Protein AF-A0A9E2AIC5-F1 (afdb_monomer_lite)

Structure (mmCIF, N/CA/C/O backbone):
data_AF-A0A9E2AIC5-F1
#
_entry.id   AF-A0A9E2AIC5-F1
#
loop_
_atom_site.group_PDB
_atom_site.id
_atom_site.type_symbol
_atom_site.label_atom_id
_atom_site.label_alt_id
_atom_site.label_comp_id
_atom_site.label_asym_id
_atom_site.label_entity_id
_atom_site.label_seq_id
_atom_site.pdbx_PDB_ins_code
_atom_site.Cartn_x
_atom_site.Cartn_y
_atom_site.Cartn_z
_atom_site.occupancy
_atom_site.B_iso_or_equiv
_atom_site.auth_seq_id
_atom_site.auth_comp_id
_atom_site.auth_asym_id
_atom_site.auth_atom_id
_atom_site.pdbx_PDB_model_num
ATOM 1 N N . MET A 1 1 ? 43.007 -15.238 -78.605 1.00 48.91 1 MET A N 1
ATOM 2 C CA . MET A 1 1 ? 43.343 -15.720 -77.247 1.00 48.91 1 MET A CA 1
ATOM 3 C C . MET A 1 1 ? 43.404 -14.503 -76.330 1.00 48.91 1 MET A C 1
ATOM 5 O O . MET A 1 1 ? 43.897 -13.4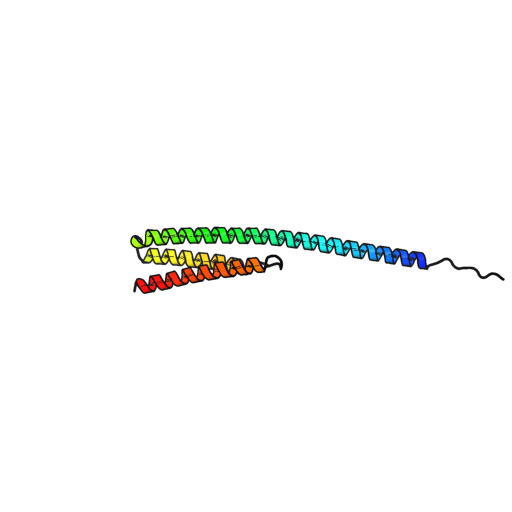82 -76.792 1.00 48.91 1 MET A O 1
ATOM 9 N N . SER A 1 2 ? 42.888 -14.639 -75.100 1.00 47.78 2 SER A N 1
ATOM 10 C CA . SER A 1 2 ? 42.902 -13.674 -73.974 1.00 47.78 2 SER A CA 1
ATOM 11 C C . SER A 1 2 ? 41.662 -12.774 -73.810 1.00 47.78 2 SER A C 1
ATOM 13 O O . SER A 1 2 ? 41.523 -11.742 -74.457 1.00 47.78 2 SER A O 1
ATOM 15 N N . PHE A 1 3 ? 40.778 -13.173 -72.885 1.00 55.47 3 PHE A N 1
ATOM 16 C CA . PHE A 1 3 ? 39.681 -12.363 -72.337 1.00 55.47 3 PHE A CA 1
ATOM 17 C C . PHE A 1 3 ? 40.195 -11.470 -71.188 1.00 55.47 3 PHE A C 1
ATOM 19 O O . PHE A 1 3 ? 40.940 -11.970 -70.341 1.00 55.47 3 PHE A O 1
ATOM 26 N N . PRO A 1 4 ? 39.788 -10.190 -71.089 1.00 60.28 4 PRO A N 1
ATOM 27 C CA . PRO A 1 4 ? 40.140 -9.346 -69.952 1.00 60.28 4 PRO A CA 1
ATOM 28 C C . PRO A 1 4 ? 39.225 -9.631 -68.749 1.00 60.28 4 PRO A C 1
ATOM 30 O O . PRO A 1 4 ? 38.001 -9.524 -68.830 1.00 60.28 4 PRO A O 1
ATOM 33 N N . LEU A 1 5 ? 39.827 -9.983 -67.611 1.00 59.47 5 LEU A N 1
ATOM 34 C CA . LEU A 1 5 ? 39.144 -10.155 -66.325 1.00 59.47 5 LEU A CA 1
ATOM 35 C C . LEU A 1 5 ? 38.764 -8.781 -65.744 1.00 59.47 5 LEU A C 1
ATOM 37 O O . LEU A 1 5 ? 39.632 -7.981 -65.397 1.00 59.47 5 LEU A O 1
ATOM 41 N N . ALA A 1 6 ? 37.465 -8.506 -65.610 1.00 59.38 6 ALA A N 1
ATOM 42 C CA . ALA A 1 6 ? 36.961 -7.317 -64.920 1.00 59.38 6 ALA A CA 1
ATOM 43 C C . ALA A 1 6 ? 37.223 -7.400 -63.396 1.00 59.38 6 ALA A C 1
ATOM 45 O O . ALA A 1 6 ? 37.026 -8.462 -62.797 1.00 59.38 6 ALA A O 1
ATOM 46 N N . PRO A 1 7 ? 37.620 -6.303 -62.719 1.00 54.38 7 PRO A N 1
ATOM 47 C CA . PRO A 1 7 ? 37.927 -6.348 -61.296 1.00 54.38 7 PRO A CA 1
ATOM 48 C C . PRO A 1 7 ? 36.659 -6.436 -60.429 1.00 54.38 7 PRO A C 1
ATOM 50 O O . PRO A 1 7 ? 35.698 -5.678 -60.562 1.00 54.38 7 PRO A O 1
ATOM 53 N N . SER A 1 8 ? 36.708 -7.383 -59.493 1.00 57.56 8 SER A N 1
ATOM 54 C CA . SER A 1 8 ? 35.711 -7.757 -58.480 1.00 57.56 8 SER A CA 1
ATOM 55 C C . SER A 1 8 ? 34.964 -6.600 -57.774 1.00 57.56 8 SER A C 1
ATOM 57 O O . SER A 1 8 ? 35.419 -6.022 -56.785 1.00 57.56 8 SER A O 1
ATOM 59 N N . ARG A 1 9 ? 33.721 -6.329 -58.200 1.00 54.06 9 ARG A N 1
ATOM 60 C CA . ARG A 1 9 ? 32.761 -5.454 -57.485 1.00 54.06 9 ARG A CA 1
ATOM 61 C C . ARG A 1 9 ? 32.214 -6.066 -56.180 1.00 54.06 9 ARG A C 1
ATOM 63 O O . ARG A 1 9 ? 31.677 -5.346 -55.339 1.00 54.06 9 ARG A O 1
ATOM 70 N N . GLU A 1 10 ? 32.391 -7.368 -55.956 1.00 56.16 10 GLU A N 1
ATOM 71 C CA . GLU A 1 10 ? 31.852 -8.084 -54.788 1.00 56.16 10 GLU A CA 1
ATOM 72 C C . GLU A 1 10 ? 32.520 -7.732 -53.452 1.00 56.16 10 GLU A C 1
ATOM 74 O O . GLU A 1 10 ? 31.849 -7.716 -52.416 1.00 56.16 10 GLU A O 1
ATOM 79 N N . ARG A 1 11 ? 33.815 -7.383 -53.442 1.00 56.31 11 ARG A N 1
ATOM 80 C CA . ARG A 1 11 ? 34.541 -7.092 -52.188 1.00 56.31 11 ARG A CA 1
ATOM 81 C C . ARG A 1 11 ? 34.001 -5.859 -51.455 1.00 56.31 11 ARG A C 1
ATOM 83 O O . ARG A 1 11 ? 33.921 -5.869 -50.227 1.00 56.31 11 ARG A O 1
ATOM 90 N N . ARG A 1 12 ? 33.576 -4.815 -52.182 1.00 58.56 12 ARG A N 1
ATOM 91 C CA . ARG A 1 12 ? 32.972 -3.605 -51.583 1.00 58.56 12 ARG A CA 1
ATOM 92 C C . ARG A 1 12 ? 31.587 -3.879 -50.996 1.00 58.56 12 ARG A C 1
ATOM 94 O O . ARG A 1 12 ? 31.258 -3.328 -49.948 1.00 58.56 12 ARG A O 1
ATOM 101 N N . ARG A 1 13 ? 30.797 -4.747 -51.637 1.00 60.22 13 ARG A N 1
ATOM 102 C CA . ARG A 1 13 ? 29.455 -5.118 -51.165 1.00 60.22 13 ARG A CA 1
ATOM 103 C C . ARG A 1 13 ? 29.533 -5.968 -49.897 1.00 60.22 13 ARG A C 1
ATOM 105 O O . ARG A 1 13 ? 28.843 -5.661 -48.933 1.00 60.22 13 ARG A O 1
ATOM 112 N N . ARG A 1 14 ? 30.453 -6.942 -49.850 1.00 61.47 14 ARG A N 1
ATOM 113 C CA . ARG A 1 14 ? 30.710 -7.749 -48.644 1.00 61.47 14 ARG A CA 1
ATOM 114 C C . ARG A 1 14 ? 31.171 -6.884 -47.468 1.00 61.47 14 ARG A C 1
ATOM 116 O O . ARG A 1 14 ? 30.617 -7.016 -46.386 1.00 61.47 14 ARG A O 1
ATOM 123 N N . ARG A 1 15 ? 32.099 -5.939 -47.680 1.00 65.31 15 ARG A N 1
ATOM 124 C CA . ARG A 1 15 ? 32.527 -4.997 -46.623 1.00 65.31 15 ARG A CA 1
ATOM 125 C C . ARG A 1 15 ? 31.378 -4.143 -46.078 1.00 65.31 15 ARG A C 1
ATOM 127 O O . ARG A 1 15 ? 31.296 -3.963 -44.872 1.00 65.31 15 ARG A O 1
ATOM 134 N N . ARG A 1 16 ? 30.475 -3.651 -46.934 1.00 69.62 16 ARG A N 1
ATOM 135 C CA . ARG A 1 16 ? 29.291 -2.892 -46.488 1.00 69.62 16 ARG A CA 1
ATOM 136 C C . ARG A 1 16 ? 28.320 -3.741 -45.669 1.00 69.62 16 ARG A C 1
ATOM 138 O O . ARG A 1 16 ? 27.816 -3.255 -44.666 1.00 69.62 16 ARG A O 1
ATOM 145 N N . ILE A 1 17 ? 28.097 -4.994 -46.064 1.00 71.44 17 ILE A N 1
ATOM 146 C CA . ILE A 1 17 ? 27.233 -5.921 -45.317 1.00 71.44 17 ILE A CA 1
ATOM 147 C C . ILE A 1 17 ? 27.816 -6.192 -43.925 1.00 71.44 17 ILE A C 1
ATOM 149 O O . ILE A 1 17 ? 27.093 -6.092 -42.942 1.00 71.44 17 ILE A O 1
ATOM 153 N N . TRP A 1 18 ? 29.125 -6.442 -43.821 1.00 61.50 18 TRP A N 1
ATOM 154 C CA . TRP A 1 18 ? 29.788 -6.640 -42.527 1.00 61.50 18 TRP A CA 1
ATOM 155 C C . TRP A 1 18 ? 29.735 -5.403 -41.623 1.00 61.50 18 TRP A C 1
ATOM 157 O O . TRP A 1 18 ? 29.533 -5.541 -40.421 1.00 61.50 18 TRP A O 1
ATOM 167 N N . LEU A 1 19 ? 29.859 -4.199 -42.189 1.00 74.69 19 LEU A N 1
ATOM 168 C CA . LEU A 1 19 ? 29.725 -2.952 -41.427 1.00 74.69 19 LEU A CA 1
ATOM 169 C C . LEU A 1 19 ? 28.299 -2.744 -40.898 1.00 74.69 19 LEU A C 1
ATOM 171 O O . LEU A 1 19 ? 28.134 -2.362 -39.745 1.00 74.69 19 LEU A O 1
ATOM 175 N N . LEU A 1 20 ? 27.277 -3.026 -41.712 1.00 73.00 20 LEU A N 1
ATOM 176 C CA . LEU A 1 20 ? 25.876 -2.939 -41.284 1.00 73.00 20 LEU A CA 1
ATOM 177 C C . LEU A 1 20 ? 25.540 -3.984 -40.216 1.00 73.00 20 LEU A C 1
ATOM 179 O O . LEU A 1 20 ? 24.844 -3.669 -39.256 1.00 73.00 20 LEU A O 1
ATOM 183 N N . LEU A 1 21 ? 26.073 -5.200 -40.356 1.00 70.06 21 LEU A N 1
ATOM 184 C CA . LEU A 1 21 ? 25.914 -6.256 -39.361 1.00 70.06 21 LEU A CA 1
ATOM 185 C C . LEU A 1 21 ? 26.543 -5.844 -38.022 1.00 70.06 21 LEU A C 1
ATOM 187 O O . LEU A 1 21 ? 25.899 -5.943 -36.983 1.00 70.06 21 LEU A O 1
ATOM 191 N N . GLY A 1 22 ? 27.773 -5.320 -38.053 1.00 70.88 22 GLY A N 1
ATOM 192 C CA . GLY A 1 22 ? 28.448 -4.808 -36.860 1.00 70.88 22 GLY A CA 1
ATOM 193 C C . GLY A 1 22 ? 27.676 -3.667 -36.195 1.00 70.88 22 GLY A C 1
ATOM 194 O O . GLY A 1 22 ? 27.499 -3.676 -34.981 1.00 70.88 22 GLY A O 1
ATOM 195 N N . LEU A 1 23 ? 27.149 -2.726 -36.984 1.00 73.75 23 LEU A N 1
ATOM 196 C CA . LEU A 1 23 ? 26.325 -1.630 -36.471 1.00 73.75 23 LEU A CA 1
ATOM 197 C C . LEU A 1 23 ? 25.044 -2.139 -35.792 1.00 73.75 23 LEU A C 1
ATOM 199 O O . LEU A 1 23 ? 24.718 -1.684 -34.700 1.00 73.75 23 LEU A O 1
ATOM 203 N N . ALA A 1 24 ? 24.341 -3.099 -36.400 1.00 72.00 24 ALA A N 1
ATOM 204 C CA . ALA A 1 24 ? 23.124 -3.674 -35.829 1.00 72.00 24 ALA A CA 1
ATOM 205 C C . ALA A 1 24 ? 23.389 -4.373 -34.485 1.00 72.00 24 ALA A C 1
ATOM 207 O O . ALA A 1 24 ? 22.617 -4.206 -33.542 1.00 72.00 24 ALA A O 1
ATOM 208 N N . VAL A 1 25 ? 24.510 -5.094 -34.373 1.00 77.25 25 VAL A N 1
ATOM 209 C CA . VAL A 1 25 ? 24.933 -5.723 -33.112 1.00 77.25 25 VAL A CA 1
ATOM 210 C C . VAL A 1 25 ? 25.206 -4.666 -32.042 1.00 77.25 25 VAL A C 1
ATOM 212 O O . VAL A 1 25 ? 24.702 -4.789 -30.930 1.00 77.25 25 VAL A O 1
ATOM 215 N N . VAL A 1 26 ? 25.943 -3.601 -32.372 1.00 74.44 26 VAL A N 1
ATOM 216 C CA . VAL A 1 26 ? 26.234 -2.513 -31.422 1.00 74.44 26 VAL A CA 1
ATOM 217 C C . VAL A 1 26 ? 24.948 -1.840 -30.939 1.00 74.44 26 VAL A C 1
ATOM 219 O O . VAL A 1 26 ? 24.783 -1.645 -29.738 1.00 74.44 26 VAL A O 1
ATOM 222 N N . VAL A 1 27 ? 24.011 -1.536 -31.841 1.00 74.56 27 VAL A N 1
ATOM 223 C CA . VAL A 1 27 ? 22.714 -0.944 -31.472 1.00 74.56 27 VAL A CA 1
ATOM 224 C C . VAL A 1 27 ? 21.920 -1.878 -30.556 1.00 74.56 27 VAL A C 1
ATOM 226 O O . VAL A 1 27 ? 21.371 -1.414 -29.560 1.00 74.56 27 VAL A O 1
ATOM 229 N N . GLY A 1 28 ? 21.902 -3.184 -30.835 1.00 65.31 28 GLY A N 1
ATOM 230 C CA . GLY A 1 28 ? 21.240 -4.173 -29.980 1.00 65.31 28 GLY A CA 1
ATOM 231 C C . GLY A 1 28 ? 21.839 -4.242 -28.573 1.00 65.31 28 GLY A C 1
ATOM 232 O O . GLY A 1 28 ? 21.097 -4.240 -27.594 1.00 65.31 28 GLY A O 1
ATOM 233 N N . VAL A 1 29 ? 23.171 -4.229 -28.459 1.00 65.69 29 VAL A N 1
ATOM 234 C CA . VAL A 1 29 ? 23.870 -4.220 -27.162 1.00 65.69 29 VAL A CA 1
ATOM 235 C C . VAL A 1 29 ? 23.585 -2.933 -26.388 1.00 65.69 29 VAL A C 1
ATOM 237 O O . VAL A 1 29 ? 23.308 -2.995 -25.194 1.00 65.69 29 VAL A O 1
ATOM 240 N N . VAL A 1 30 ? 23.603 -1.772 -27.051 1.00 65.44 30 VAL A N 1
ATOM 241 C CA . VAL A 1 30 ? 23.288 -0.485 -26.411 1.00 65.44 30 VAL A CA 1
ATOM 242 C C . VAL A 1 30 ? 21.833 -0.448 -25.949 1.00 65.44 30 VAL A C 1
ATOM 244 O O . VAL A 1 30 ? 21.574 -0.063 -24.813 1.00 65.44 30 VAL A O 1
ATOM 247 N N . ALA A 1 31 ? 20.886 -0.891 -26.779 1.00 66.62 31 ALA A N 1
ATOM 248 C CA . ALA A 1 31 ? 19.477 -0.964 -26.403 1.00 66.62 31 ALA A CA 1
ATOM 249 C C . ALA A 1 31 ? 19.253 -1.903 -25.207 1.00 66.62 31 ALA A C 1
ATOM 251 O O . ALA A 1 31 ? 18.527 -1.552 -24.280 1.00 66.62 31 ALA A O 1
ATOM 252 N N . LEU A 1 32 ? 19.923 -3.061 -25.188 1.00 62.56 32 LEU A N 1
ATOM 253 C CA . LEU A 1 32 ? 19.862 -4.005 -24.074 1.00 62.56 32 LEU A CA 1
ATOM 254 C C . LEU A 1 32 ? 20.483 -3.424 -22.795 1.00 62.56 32 LEU A C 1
ATOM 256 O O . LEU A 1 32 ? 19.900 -3.559 -21.726 1.00 62.56 32 LEU A O 1
ATOM 260 N N . ALA A 1 33 ? 21.622 -2.737 -22.896 1.00 60.09 33 ALA A N 1
ATOM 261 C CA . ALA A 1 33 ? 22.282 -2.099 -21.757 1.00 60.09 33 ALA A CA 1
ATOM 262 C C . ALA A 1 33 ? 21.455 -0.941 -21.179 1.00 60.09 33 ALA A C 1
ATOM 264 O O . ALA A 1 33 ? 21.362 -0.800 -19.961 1.00 60.09 33 ALA A O 1
ATOM 265 N N . VAL A 1 34 ? 20.831 -0.129 -22.040 1.00 66.00 34 VAL A N 1
ATOM 266 C CA . VAL A 1 34 ? 19.901 0.929 -21.617 1.00 66.00 34 VAL A CA 1
ATOM 267 C C . VAL A 1 34 ? 18.695 0.308 -20.926 1.00 66.00 34 VAL A C 1
ATOM 269 O O . VAL A 1 34 ? 18.378 0.716 -19.815 1.00 66.00 34 VAL A O 1
ATOM 272 N N . ARG A 1 35 ? 18.081 -0.719 -21.525 1.00 68.06 35 ARG A N 1
ATOM 273 C CA . ARG A 1 35 ? 16.945 -1.430 -20.932 1.00 68.06 35 ARG A CA 1
ATOM 274 C C . ARG A 1 35 ? 17.289 -2.010 -19.562 1.00 68.06 35 ARG A C 1
ATOM 276 O O . ARG A 1 35 ? 16.556 -1.766 -18.615 1.00 68.06 35 ARG A O 1
ATOM 283 N N . PHE A 1 36 ? 18.424 -2.693 -19.442 1.00 65.88 36 PHE A N 1
ATOM 284 C CA . PHE A 1 36 ? 18.876 -3.273 -18.178 1.00 65.88 36 PHE A CA 1
ATOM 285 C C . PHE A 1 36 ? 19.125 -2.198 -17.109 1.00 65.88 36 PHE A C 1
ATOM 287 O O . PHE A 1 36 ? 18.753 -2.359 -15.946 1.00 65.88 36 PHE A O 1
ATOM 294 N N . ARG A 1 37 ? 19.715 -1.060 -17.501 1.00 66.38 37 ARG A N 1
ATOM 295 C CA . ARG A 1 37 ? 19.954 0.074 -16.598 1.00 66.38 37 ARG A CA 1
ATOM 296 C C . ARG A 1 37 ? 18.651 0.729 -16.136 1.00 66.38 37 ARG A C 1
ATOM 29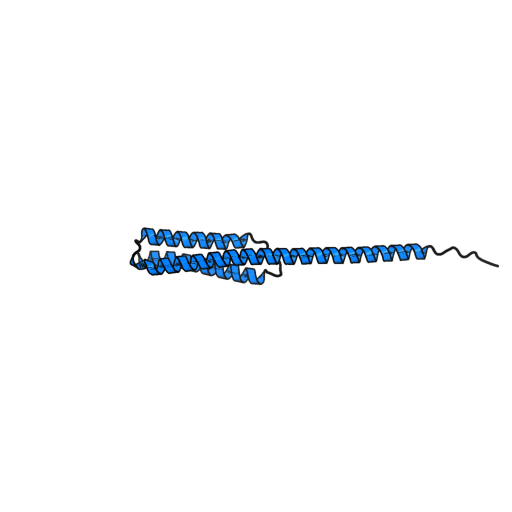8 O O . ARG A 1 37 ? 18.569 1.124 -14.976 1.00 66.38 37 ARG A O 1
ATOM 305 N N . THR A 1 38 ? 17.663 0.840 -17.021 1.00 71.75 38 THR A N 1
ATOM 306 C CA . THR A 1 38 ? 16.326 1.348 -16.691 1.00 71.75 38 THR A CA 1
ATOM 307 C C . THR A 1 38 ? 15.589 0.378 -15.769 1.00 71.75 38 THR A C 1
ATOM 309 O O . THR A 1 38 ? 15.192 0.790 -14.690 1.00 71.75 38 THR A O 1
ATOM 312 N N . GLU A 1 39 ? 15.538 -0.919 -16.094 1.00 69.38 39 GLU A N 1
ATOM 313 C CA . GLU A 1 39 ? 14.907 -1.948 -15.246 1.00 69.38 39 GLU A CA 1
ATOM 314 C C . GLU A 1 39 ? 15.518 -1.983 -13.832 1.00 69.38 39 GLU A C 1
ATOM 316 O O . GLU A 1 39 ? 14.796 -2.081 -12.839 1.00 69.38 39 GLU A O 1
ATOM 321 N N . THR A 1 40 ? 16.842 -1.822 -13.715 1.00 75.00 40 THR A N 1
ATOM 322 C CA . THR A 1 40 ? 17.525 -1.742 -12.410 1.00 75.00 40 THR A CA 1
ATOM 323 C C . THR A 1 40 ? 17.133 -0.483 -11.632 1.00 75.00 40 THR A C 1
ATOM 325 O O . THR A 1 40 ? 16.909 -0.542 -10.424 1.00 75.00 40 THR A O 1
ATOM 328 N N . ARG A 1 41 ? 17.046 0.668 -12.311 1.00 78.00 41 ARG A N 1
ATOM 329 C CA . ARG A 1 41 ? 16.656 1.941 -11.691 1.00 78.00 41 ARG A CA 1
ATOM 330 C C . ARG A 1 41 ? 15.203 1.911 -11.222 1.00 78.00 41 ARG A C 1
ATOM 332 O O . ARG A 1 41 ? 14.933 2.345 -10.106 1.00 78.00 41 ARG A O 1
ATOM 339 N N . ASP A 1 42 ? 14.307 1.382 -12.044 1.00 78.44 42 ASP A N 1
ATOM 340 C CA . ASP A 1 42 ? 12.882 1.281 -11.733 1.00 78.44 42 ASP A CA 1
ATOM 341 C C . ASP A 1 42 ? 12.656 0.313 -10.566 1.00 78.44 42 ASP A C 1
ATOM 343 O O . ASP A 1 42 ? 11.909 0.620 -9.644 1.00 78.44 42 ASP A O 1
ATOM 347 N N . THR A 1 43 ? 13.393 -0.804 -10.535 1.00 80.19 43 THR A N 1
ATOM 348 C CA . THR A 1 43 ? 13.383 -1.748 -9.404 1.00 80.19 43 THR A CA 1
ATOM 349 C C . THR A 1 43 ? 13.859 -1.087 -8.108 1.00 80.19 43 THR A C 1
ATOM 351 O O . THR A 1 43 ? 13.223 -1.240 -7.070 1.00 80.19 43 THR A O 1
ATOM 354 N N . ALA A 1 44 ? 14.952 -0.318 -8.146 1.00 81.62 44 ALA A N 1
ATOM 355 C CA . ALA A 1 44 ? 15.439 0.398 -6.967 1.00 81.62 44 ALA A CA 1
ATOM 356 C C . ALA A 1 44 ? 14.441 1.464 -6.485 1.00 81.62 44 ALA A C 1
ATOM 358 O O . ALA A 1 44 ? 14.207 1.582 -5.287 1.00 81.62 44 ALA A O 1
ATOM 359 N N . SER A 1 45 ? 13.826 2.206 -7.412 1.00 83.00 45 SER A N 1
ATOM 360 C CA . SER A 1 45 ? 12.788 3.190 -7.087 1.00 83.00 45 SER A CA 1
ATOM 361 C C . SER A 1 45 ? 11.569 2.532 -6.442 1.00 83.00 45 SER A C 1
ATOM 363 O O . SER A 1 45 ? 11.063 3.040 -5.445 1.00 83.00 45 SER A O 1
ATOM 365 N N . TYR A 1 46 ? 11.135 1.389 -6.980 1.00 83.38 46 TYR A N 1
ATOM 366 C CA . TYR A 1 46 ? 10.051 0.593 -6.415 1.00 83.38 46 TYR A CA 1
ATOM 367 C C . TYR A 1 46 ? 10.368 0.142 -4.986 1.00 83.38 46 TYR A C 1
ATOM 369 O O . TYR A 1 46 ? 9.548 0.324 -4.096 1.00 83.38 46 TYR A O 1
ATOM 377 N N . LEU A 1 47 ? 11.557 -0.421 -4.744 1.00 81.12 47 LEU A N 1
ATOM 378 C CA . LEU A 1 47 ? 11.933 -0.912 -3.414 1.00 81.12 47 LEU A CA 1
ATOM 379 C C . LEU A 1 47 ? 12.009 0.209 -2.372 1.00 81.12 47 LEU A C 1
ATOM 381 O O . LEU A 1 47 ? 11.670 -0.026 -1.216 1.00 81.12 47 LEU A O 1
ATOM 385 N N . THR A 1 48 ? 12.418 1.417 -2.768 1.00 84.75 48 THR A N 1
ATOM 386 C CA . THR A 1 48 ? 12.374 2.594 -1.889 1.00 84.75 48 THR A CA 1
ATOM 387 C C . THR A 1 48 ? 10.940 2.940 -1.497 1.00 84.75 48 THR A C 1
ATOM 389 O O . THR A 1 48 ? 10.671 3.081 -0.311 1.00 84.75 48 THR A O 1
ATOM 392 N N . LEU A 1 49 ? 10.020 3.009 -2.466 1.00 82.94 49 LEU A N 1
ATOM 393 C CA . LEU A 1 49 ? 8.607 3.293 -2.198 1.00 82.94 49 LEU A CA 1
ATOM 394 C C . LEU A 1 49 ? 7.953 2.187 -1.356 1.00 82.94 49 LEU A C 1
ATOM 396 O O . LEU A 1 49 ? 7.253 2.462 -0.393 1.00 82.94 49 LEU A O 1
ATOM 400 N N . ALA A 1 50 ? 8.216 0.922 -1.687 1.00 75.12 50 ALA A N 1
ATOM 401 C CA . ALA A 1 50 ? 7.709 -0.219 -0.933 1.00 75.12 50 ALA A CA 1
ATOM 402 C C . ALA A 1 50 ? 8.200 -0.208 0.522 1.00 75.12 50 ALA A C 1
ATOM 404 O O . ALA A 1 50 ? 7.463 -0.602 1.420 1.00 75.12 50 ALA A O 1
ATOM 405 N N . LYS A 1 51 ? 9.438 0.246 0.757 1.00 75.44 51 LYS A N 1
ATOM 406 C CA . LYS A 1 51 ? 9.969 0.438 2.106 1.00 75.44 51 LYS A CA 1
ATOM 407 C C . LYS A 1 51 ? 9.262 1.579 2.837 1.00 75.44 51 LYS A C 1
ATOM 409 O O . LYS A 1 51 ? 8.934 1.395 3.997 1.00 75.44 51 LYS A O 1
ATOM 414 N N . GLU A 1 52 ? 9.051 2.713 2.179 1.00 81.00 52 GLU A N 1
ATOM 415 C CA . GLU A 1 52 ? 8.335 3.861 2.753 1.00 81.00 52 GLU A CA 1
ATOM 416 C C . GLU A 1 52 ? 6.930 3.450 3.209 1.00 81.00 52 GLU A C 1
ATOM 418 O O . GLU A 1 52 ? 6.605 3.590 4.380 1.00 81.00 52 GLU A O 1
ATOM 423 N N . ILE A 1 53 ? 6.174 2.776 2.339 1.00 75.31 53 ILE A N 1
ATOM 424 C CA . ILE A 1 53 ? 4.840 2.255 2.669 1.00 75.31 53 ILE A CA 1
ATOM 425 C C . ILE A 1 53 ? 4.900 1.250 3.827 1.00 75.31 53 ILE A C 1
ATOM 427 O O . ILE A 1 53 ? 4.059 1.283 4.715 1.00 75.31 53 ILE A O 1
ATOM 431 N N . ALA A 1 54 ? 5.892 0.356 3.849 1.00 71.94 54 ALA A N 1
ATOM 432 C CA . ALA A 1 54 ? 6.041 -0.599 4.946 1.00 71.94 54 ALA A CA 1
ATOM 433 C C . ALA A 1 54 ? 6.394 0.076 6.285 1.00 71.94 54 ALA A C 1
ATOM 435 O O . ALA A 1 54 ? 5.942 -0.388 7.332 1.00 71.94 54 ALA A O 1
ATOM 436 N N . ASP A 1 55 ? 7.196 1.143 6.262 1.00 74.50 55 ASP A N 1
ATOM 437 C CA . ASP A 1 55 ? 7.526 1.929 7.452 1.00 74.50 55 ASP A CA 1
ATOM 438 C C . ASP A 1 55 ? 6.270 2.688 7.954 1.00 74.50 55 ASP A C 1
ATOM 440 O O . ASP A 1 55 ? 6.007 2.694 9.159 1.00 74.50 55 ASP A O 1
ATOM 444 N N . ASP A 1 56 ? 5.441 3.228 7.052 1.00 76.44 56 ASP A N 1
ATOM 445 C CA . ASP A 1 56 ? 4.173 3.897 7.392 1.00 76.44 56 ASP A CA 1
ATOM 446 C C . ASP A 1 56 ? 3.127 2.918 7.968 1.00 76.44 56 ASP A C 1
ATOM 448 O O . ASP A 1 56 ? 2.465 3.212 8.966 1.00 76.44 56 ASP A O 1
ATOM 452 N N . GLU A 1 57 ? 3.011 1.713 7.399 1.00 71.00 57 GLU A N 1
ATOM 453 C CA . GLU A 1 57 ? 2.157 0.635 7.926 1.00 71.00 57 GLU A CA 1
ATOM 454 C C . GLU A 1 57 ? 2.607 0.189 9.331 1.00 71.00 57 GLU A C 1
ATOM 456 O O . GLU A 1 57 ? 1.782 -0.102 10.200 1.00 71.00 57 GLU A O 1
ATOM 461 N N . ALA A 1 58 ? 3.918 0.177 9.599 1.00 70.75 58 ALA A N 1
ATOM 462 C CA . ALA A 1 58 ? 4.440 -0.117 10.933 1.00 70.75 58 ALA A CA 1
ATOM 463 C C . ALA A 1 58 ? 4.071 0.981 11.947 1.00 70.75 58 ALA A C 1
ATOM 465 O O . ALA A 1 58 ? 3.707 0.672 13.083 1.00 70.75 58 ALA A O 1
ATOM 466 N N . GLN A 1 59 ? 4.104 2.250 11.534 1.00 72.75 59 GLN A N 1
ATOM 467 C CA . GLN A 1 59 ? 3.674 3.370 12.374 1.00 72.75 59 GLN A CA 1
ATOM 468 C C . GLN A 1 59 ? 2.161 3.338 12.654 1.00 72.75 59 GLN A C 1
ATOM 470 O O . GLN A 1 59 ? 1.717 3.667 13.760 1.00 72.75 59 GLN A O 1
ATOM 475 N N . LEU A 1 60 ? 1.358 2.906 11.678 1.00 72.38 60 LEU A N 1
ATOM 476 C CA . LEU A 1 60 ? -0.070 2.641 11.871 1.00 72.38 60 LEU A CA 1
ATOM 477 C C . LEU A 1 60 ? -0.313 1.541 12.906 1.00 72.38 60 LEU A C 1
ATOM 479 O O . LEU A 1 60 ? -1.174 1.701 13.770 1.00 72.38 60 LEU A O 1
ATOM 483 N N . ALA A 1 61 ? 0.451 0.449 12.843 1.00 69.56 61 ALA A N 1
ATOM 484 C CA . ALA A 1 61 ? 0.358 -0.633 13.816 1.00 69.56 61 ALA A CA 1
ATOM 485 C C . ALA A 1 61 ? 0.710 -0.162 15.238 1.00 69.56 61 ALA A C 1
ATOM 487 O O . ALA A 1 61 ? -0.012 -0.489 16.176 1.00 69.56 61 ALA A O 1
ATOM 488 N N . GLU A 1 62 ? 1.752 0.658 15.397 1.00 71.88 62 GLU A N 1
ATOM 489 C CA . GLU A 1 62 ? 2.105 1.271 16.687 1.00 71.88 62 GLU A CA 1
ATOM 490 C C . GLU A 1 62 ? 0.988 2.194 17.202 1.00 71.88 62 GLU A C 1
ATOM 492 O O . GLU A 1 62 ? 0.623 2.158 18.376 1.00 71.88 62 GLU A O 1
ATOM 497 N N . SER A 1 63 ? 0.377 2.980 16.313 1.00 73.88 63 SER A N 1
ATOM 498 C CA . SER A 1 63 ? -0.738 3.866 16.670 1.00 73.88 63 SER A CA 1
ATOM 499 C C . SER A 1 63 ? -1.984 3.089 17.108 1.00 73.88 63 SER A C 1
ATOM 501 O O . SER A 1 63 ? -2.703 3.530 18.009 1.00 73.88 63 SER A O 1
ATOM 503 N N . LEU A 1 64 ? -2.241 1.931 16.489 1.00 72.75 64 LEU A N 1
ATOM 504 C CA . LEU A 1 64 ? -3.302 1.022 16.912 1.00 72.75 64 LEU A CA 1
ATOM 505 C C . LEU A 1 64 ? -2.998 0.405 18.282 1.00 72.75 64 LEU A C 1
ATOM 507 O O . LEU A 1 64 ? -3.899 0.334 19.112 1.00 72.75 64 LEU A O 1
ATOM 511 N N . ASP A 1 65 ? -1.758 -0.015 18.529 1.00 69.50 65 ASP A N 1
ATOM 512 C CA . ASP A 1 65 ? -1.343 -0.593 19.813 1.00 69.50 65 ASP A CA 1
ATOM 513 C C . ASP A 1 65 ? -1.598 0.391 20.966 1.00 69.50 65 ASP A C 1
ATOM 515 O O . ASP A 1 65 ? -2.308 0.071 21.918 1.00 69.50 65 ASP A O 1
ATOM 519 N N . VAL A 1 66 ? -1.170 1.649 20.801 1.00 77.81 66 VAL A N 1
ATOM 520 C CA . VAL A 1 66 ? -1.449 2.736 21.758 1.00 77.81 66 VAL A CA 1
ATOM 521 C C . VAL A 1 66 ? -2.954 2.945 21.959 1.00 77.81 66 VAL A C 1
ATOM 523 O O . VAL A 1 66 ? -3.422 3.133 23.081 1.00 77.81 66 VAL A O 1
ATOM 526 N N . LEU A 1 67 ? -3.745 2.900 20.883 1.00 77.81 67 LEU A N 1
ATOM 527 C CA . LEU A 1 67 ? -5.200 3.041 20.971 1.00 77.81 67 LEU A CA 1
ATOM 528 C C . LEU A 1 67 ? -5.854 1.895 21.755 1.00 77.81 67 LEU A C 1
ATOM 530 O O . LEU A 1 67 ? -6.819 2.133 22.483 1.00 77.81 67 LEU A O 1
ATOM 534 N N . LEU A 1 68 ? -5.346 0.670 21.613 1.00 75.50 68 LEU A N 1
ATOM 535 C CA . LEU A 1 68 ? -5.831 -0.495 22.348 1.00 75.50 68 LEU A CA 1
ATOM 536 C C . LEU A 1 68 ? -5.424 -0.451 23.828 1.00 75.50 68 LEU A C 1
ATOM 538 O O . LEU A 1 68 ? -6.223 -0.844 24.679 1.00 75.50 68 LEU A O 1
ATOM 542 N N . GLU A 1 69 ? -4.236 0.063 24.152 1.00 78.81 69 GLU A N 1
ATOM 543 C CA . GLU A 1 69 ? -3.817 0.304 25.541 1.00 78.81 69 GLU A CA 1
ATOM 544 C C . GLU A 1 69 ? -4.711 1.345 26.236 1.00 78.81 69 GLU A C 1
ATOM 546 O O . GLU A 1 69 ? -5.142 1.145 27.376 1.00 78.81 69 GLU A O 1
ATOM 551 N N . ASP A 1 70 ? -5.062 2.420 25.526 1.00 80.69 70 ASP A N 1
ATOM 552 C CA . ASP A 1 70 ? -5.910 3.507 26.028 1.00 80.69 70 ASP A CA 1
ATOM 553 C C . ASP A 1 70 ? -7.421 3.196 25.963 1.00 80.69 70 ASP A C 1
ATOM 555 O O . ASP A 1 70 ? -8.254 4.015 26.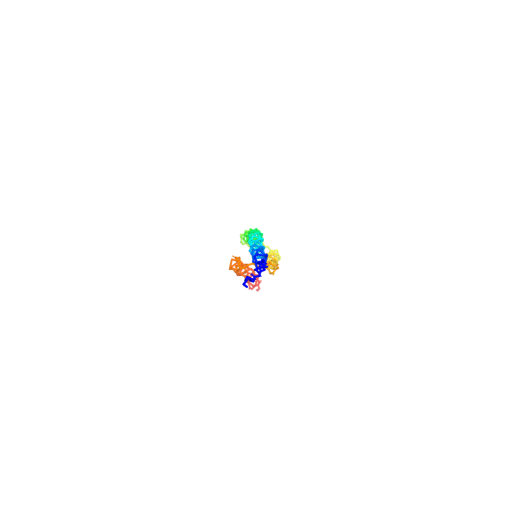361 1.00 80.69 70 ASP A O 1
ATOM 559 N N . LEU A 1 71 ? -7.820 2.014 25.483 1.00 78.19 71 LEU A N 1
ATOM 560 C CA . LEU A 1 71 ? -9.222 1.689 25.194 1.00 78.19 71 LEU A CA 1
ATOM 561 C C . LEU A 1 71 ? -10.149 1.852 26.411 1.00 78.19 71 LEU A C 1
ATOM 563 O O . LEU A 1 71 ? -11.302 2.251 26.271 1.00 78.19 71 LEU A O 1
ATOM 567 N N . ALA A 1 72 ? -9.650 1.557 27.613 1.00 75.94 72 ALA A N 1
ATOM 568 C CA . ALA A 1 72 ? -10.424 1.652 28.852 1.00 75.94 72 ALA A CA 1
ATOM 569 C C . ALA A 1 72 ? -10.597 3.093 29.371 1.00 75.94 72 ALA A C 1
ATOM 571 O O . ALA A 1 72 ? -11.421 3.325 30.256 1.00 75.94 72 ALA A O 1
ATOM 572 N N . THR A 1 73 ? -9.799 4.041 28.875 1.00 83.31 73 THR A N 1
ATOM 573 C CA . THR A 1 73 ? -9.771 5.438 29.339 1.00 83.31 73 THR A CA 1
ATOM 574 C C . THR A 1 73 ? -10.316 6.418 28.301 1.00 83.31 73 THR A C 1
ATOM 576 O O . THR A 1 73 ? -10.653 7.547 28.656 1.00 83.31 73 THR A O 1
ATOM 579 N N . LEU A 1 74 ? -10.426 5.994 27.039 1.00 83.50 74 LEU A N 1
ATOM 580 C CA . LEU A 1 74 ? -10.974 6.778 25.938 1.00 83.50 74 LEU A CA 1
ATOM 581 C C . LEU A 1 74 ? -12.505 6.844 25.972 1.00 83.50 74 LEU A C 1
ATOM 583 O O . LEU A 1 74 ? -13.203 5.832 26.036 1.00 83.50 74 LEU A O 1
ATOM 587 N N . ASP A 1 75 ? -13.034 8.056 25.813 1.00 85.50 75 ASP A N 1
ATOM 588 C CA . ASP A 1 75 ? -14.455 8.255 25.550 1.00 85.50 75 ASP A CA 1
ATOM 589 C C . ASP A 1 75 ? -14.808 7.772 24.131 1.00 85.50 75 ASP A C 1
ATOM 591 O O . ASP A 1 75 ? -14.083 8.024 23.164 1.00 85.50 75 ASP A O 1
ATOM 595 N N . ARG A 1 76 ? -15.981 7.138 23.976 1.00 81.06 76 ARG A N 1
ATOM 596 C CA . ARG A 1 76 ? -16.498 6.604 22.696 1.00 81.06 76 ARG A CA 1
ATOM 597 C C . ARG A 1 76 ? -16.284 7.513 21.469 1.00 81.06 76 ARG A C 1
ATOM 599 O O . ARG A 1 76 ? -15.803 7.006 20.459 1.00 81.06 76 ARG A O 1
ATOM 606 N N . PRO A 1 77 ? -16.655 8.810 21.476 1.00 86.81 77 PRO A N 1
ATOM 607 C CA . PRO A 1 77 ? -16.473 9.661 20.297 1.00 86.81 77 PRO A CA 1
ATOM 608 C C . PRO A 1 77 ? -15.002 9.857 19.912 1.00 86.81 77 PRO A C 1
ATOM 610 O O . PRO A 1 77 ? -14.703 9.970 18.724 1.00 86.81 77 PRO A O 1
ATOM 613 N N . ASP A 1 78 ? -14.090 9.875 20.884 1.00 88.38 78 ASP A N 1
ATOM 614 C CA . ASP A 1 78 ? -12.659 9.985 20.609 1.00 88.38 78 ASP A CA 1
ATOM 615 C C . ASP A 1 78 ? -12.077 8.659 20.116 1.00 88.38 78 ASP A C 1
ATOM 617 O O . ASP A 1 78 ? -11.264 8.673 19.192 1.00 88.38 78 ASP A O 1
ATOM 621 N N . LEU A 1 79 ? -12.542 7.525 20.650 1.00 85.31 79 LEU A N 1
ATOM 622 C CA . LEU A 1 79 ? -12.198 6.199 20.137 1.00 85.31 79 LEU A CA 1
ATOM 623 C C . LEU A 1 79 ? -12.588 6.054 18.657 1.00 85.31 79 LEU A C 1
ATOM 625 O O . LEU A 1 79 ? -11.730 5.766 17.826 1.00 85.31 79 LEU A O 1
ATOM 629 N N . MET A 1 80 ? -13.850 6.340 18.318 1.00 87.19 80 MET A N 1
ATOM 630 C CA . MET A 1 80 ? -14.347 6.266 16.936 1.00 87.19 80 MET A CA 1
ATOM 631 C C . MET A 1 80 ? -13.572 7.200 16.001 1.00 87.19 80 MET A C 1
ATOM 633 O O . MET A 1 80 ? -13.180 6.802 14.910 1.00 87.19 80 MET A O 1
ATOM 637 N N . ARG A 1 81 ? -13.286 8.439 16.434 1.00 89.94 81 ARG A N 1
ATOM 638 C CA . ARG A 1 81 ? -12.491 9.385 15.633 1.00 89.94 81 ARG A CA 1
ATOM 639 C C . ARG A 1 81 ? -11.099 8.835 15.324 1.00 89.94 81 ARG A C 1
ATOM 641 O O . ARG A 1 81 ? -10.603 9.032 14.220 1.00 89.94 81 ARG A O 1
ATOM 648 N N . ARG A 1 82 ? -10.438 8.211 16.301 1.00 87.44 82 ARG A N 1
ATOM 649 C CA . ARG A 1 82 ? -9.085 7.680 16.109 1.00 87.44 82 ARG A CA 1
ATOM 650 C C . ARG A 1 82 ? -9.080 6.428 15.231 1.00 87.44 82 ARG A C 1
ATOM 652 O O . ARG A 1 82 ? -8.198 6.318 14.390 1.00 87.44 82 ARG A O 1
ATOM 659 N N . ILE A 1 83 ? -10.063 5.537 15.373 1.00 87.19 83 ILE A N 1
ATOM 660 C CA . ILE A 1 83 ? -10.217 4.367 14.492 1.00 87.19 83 ILE A CA 1
ATOM 661 C C . ILE A 1 83 ? -10.476 4.808 13.046 1.00 87.19 83 ILE A C 1
ATOM 663 O O . ILE A 1 83 ? -9.804 4.320 12.139 1.00 87.19 83 ILE A O 1
ATOM 667 N N . GLU A 1 84 ? -11.355 5.791 12.833 1.00 89.50 84 GLU A N 1
ATOM 668 C CA . GLU A 1 84 ? -11.605 6.373 11.507 1.00 89.50 84 GLU A CA 1
ATOM 669 C C . GLU A 1 84 ? -10.316 6.932 10.885 1.00 89.50 84 GLU A C 1
ATOM 671 O O . GLU A 1 84 ? -10.023 6.660 9.726 1.00 89.50 84 GLU A O 1
ATOM 676 N N . LEU A 1 85 ? -9.500 7.654 11.665 1.00 89.75 85 LEU A N 1
ATOM 677 C CA . LEU A 1 85 ? -8.209 8.176 11.198 1.00 89.75 85 LEU A CA 1
ATOM 678 C C . LEU A 1 85 ? -7.224 7.061 10.808 1.00 89.75 85 LEU A C 1
ATOM 680 O O . LEU A 1 85 ? -6.511 7.190 9.811 1.00 89.75 85 LEU A O 1
ATOM 684 N N . LEU A 1 86 ? -7.172 5.964 11.570 1.00 81.81 86 LEU A N 1
ATOM 685 C CA . LEU A 1 86 ? -6.339 4.806 11.229 1.00 81.81 86 LEU A CA 1
ATOM 686 C C . LEU A 1 86 ? -6.831 4.143 9.934 1.00 81.81 86 LEU A C 1
ATOM 688 O O . LEU A 1 86 ? -6.031 3.859 9.043 1.00 81.81 86 LEU A O 1
ATOM 692 N N . SER A 1 87 ? -8.147 3.957 9.801 1.00 83.38 87 SER A N 1
ATOM 693 C CA . SER A 1 87 ? -8.793 3.369 8.622 1.00 83.38 87 SER A CA 1
ATOM 694 C C . SER A 1 87 ? -8.592 4.214 7.357 1.00 83.38 87 SER A C 1
ATOM 696 O O . SER A 1 87 ? -8.245 3.683 6.293 1.00 83.38 87 SER A O 1
ATOM 698 N N . SER A 1 88 ? -8.739 5.541 7.465 1.00 90.31 88 SER A N 1
ATOM 699 C CA . SER A 1 88 ? -8.518 6.462 6.349 1.00 90.31 88 SER A CA 1
ATOM 700 C C . SER A 1 88 ? -7.065 6.433 5.889 1.00 90.31 88 SER A C 1
ATOM 702 O O . SER A 1 88 ? -6.803 6.311 4.696 1.00 90.31 88 SER A O 1
ATOM 704 N N . THR A 1 89 ? -6.121 6.462 6.831 1.00 84.88 89 THR A N 1
ATOM 705 C CA . THR A 1 89 ? -4.684 6.449 6.525 1.00 84.88 89 THR A CA 1
ATOM 706 C C . THR A 1 89 ? -4.267 5.123 5.882 1.00 84.88 89 THR A C 1
ATOM 708 O O . THR A 1 89 ? -3.589 5.121 4.857 1.00 84.88 89 THR A O 1
ATOM 711 N N . ALA A 1 90 ? -4.737 3.984 6.405 1.00 74.81 90 ALA A N 1
ATOM 712 C CA . ALA A 1 90 ? -4.487 2.675 5.797 1.00 74.81 90 ALA A CA 1
ATOM 713 C C . ALA A 1 90 ? -5.077 2.569 4.377 1.00 74.81 90 ALA A C 1
ATOM 715 O O . ALA A 1 90 ? -4.475 1.977 3.477 1.00 74.81 90 ALA A O 1
ATOM 716 N N . SER A 1 91 ? -6.242 3.181 4.143 1.00 87.88 91 SER A N 1
ATOM 717 C CA . SER A 1 91 ? -6.852 3.244 2.811 1.00 87.88 91 SER A CA 1
ATOM 718 C C . SER A 1 91 ? -6.048 4.113 1.839 1.00 87.88 91 SER A C 1
ATOM 720 O O . SER A 1 91 ? -5.883 3.727 0.681 1.00 87.88 91 SER A O 1
ATOM 722 N N . GLU A 1 92 ? -5.513 5.249 2.295 1.00 89.75 92 GLU A N 1
ATOM 723 C CA . GLU A 1 92 ? -4.632 6.110 1.495 1.00 89.75 92 GLU A CA 1
ATOM 724 C C . GLU A 1 92 ? -3.331 5.391 1.112 1.00 89.75 92 GLU A C 1
ATOM 726 O O . GLU A 1 92 ? -2.966 5.374 -0.067 1.00 89.75 92 GLU A O 1
ATOM 731 N N . LEU A 1 93 ? -2.677 4.718 2.065 1.00 77.56 93 LEU A N 1
ATOM 732 C CA . LEU A 1 93 ? -1.470 3.928 1.801 1.00 77.56 93 LEU A CA 1
ATOM 733 C C . LEU A 1 93 ? -1.741 2.800 0.807 1.00 77.56 93 LEU A C 1
ATOM 735 O O . LEU A 1 93 ? -0.985 2.624 -0.152 1.00 77.56 93 LEU A O 1
ATOM 739 N N . ARG A 1 94 ? -2.858 2.079 0.959 1.00 83.38 94 ARG A N 1
ATOM 740 C CA . ARG A 1 94 ? -3.250 1.054 -0.014 1.00 83.38 94 ARG A CA 1
ATOM 741 C C . ARG A 1 94 ? -3.489 1.652 -1.399 1.00 83.38 94 ARG A C 1
ATOM 743 O O . ARG A 1 94 ? -3.078 1.032 -2.379 1.00 83.38 94 ARG A O 1
ATOM 750 N N . GLY A 1 95 ? -4.124 2.821 -1.480 1.00 85.56 95 GLY A N 1
ATOM 751 C CA . GLY A 1 95 ? -4.348 3.539 -2.734 1.00 85.56 95 GLY A CA 1
ATOM 752 C C . GLY A 1 95 ? -3.043 3.956 -3.417 1.00 85.56 95 GLY A C 1
ATOM 753 O O . GLY A 1 95 ? -2.923 3.821 -4.631 1.00 85.56 95 GLY A O 1
ATOM 754 N N . SER A 1 96 ? -2.024 4.356 -2.648 1.00 83.81 96 SER A N 1
ATOM 755 C CA . SER A 1 96 ? -0.705 4.723 -3.191 1.00 83.81 96 SER A CA 1
ATOM 756 C C . SER A 1 96 ? -0.027 3.586 -3.970 1.00 83.81 96 SER A C 1
ATOM 758 O O . SER A 1 96 ? 0.739 3.842 -4.900 1.00 83.81 96 SER A O 1
ATOM 760 N N . LEU A 1 97 ? -0.349 2.327 -3.644 1.00 80.81 97 LEU A N 1
ATOM 761 C CA . LEU A 1 97 ? 0.156 1.151 -4.354 1.00 80.81 97 LEU A CA 1
ATOM 762 C C . LEU A 1 97 ? -0.482 0.961 -5.738 1.00 80.81 97 LEU A C 1
ATOM 764 O O . LEU A 1 97 ? 0.146 0.336 -6.591 1.00 80.81 97 LEU A O 1
ATOM 768 N N . ASP A 1 98 ? -1.687 1.484 -5.984 1.00 85.62 98 ASP A N 1
ATOM 769 C CA . ASP A 1 98 ? -2.388 1.296 -7.264 1.00 85.62 98 ASP A CA 1
ATOM 770 C C . ASP A 1 98 ? -1.791 2.156 -8.395 1.00 85.62 98 ASP A C 1
ATOM 772 O O . ASP A 1 98 ? -1.871 1.782 -9.567 1.00 85.62 98 ASP A O 1
ATOM 776 N N . ASP A 1 99 ? -1.129 3.264 -8.052 1.00 81.81 99 ASP A N 1
ATOM 777 C CA . ASP A 1 99 ? -0.491 4.175 -9.012 1.00 81.81 99 ASP A CA 1
ATOM 778 C C . ASP A 1 99 ? 0.942 3.751 -9.400 1.00 81.81 99 ASP A C 1
ATOM 780 O O . ASP A 1 99 ? 1.611 4.402 -10.213 1.00 81.81 99 ASP A O 1
ATOM 784 N N . VAL A 1 100 ? 1.445 2.647 -8.839 1.00 80.75 100 VAL A N 1
ATOM 785 C CA . VAL A 1 100 ? 2.828 2.208 -9.044 1.00 80.75 100 VAL A CA 1
ATOM 786 C C . VAL A 1 100 ? 2.982 1.470 -10.372 1.00 80.75 100 VAL A C 1
ATOM 788 O O . VAL A 1 100 ? 2.361 0.441 -10.630 1.00 80.75 100 VAL A O 1
ATOM 791 N N . VAL A 1 101 ? 3.892 1.951 -11.2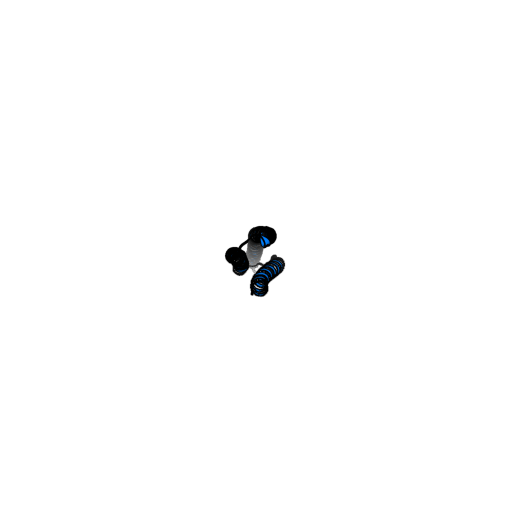24 1.00 76.69 101 VAL A N 1
ATOM 792 C CA . VAL A 1 101 ? 4.260 1.250 -12.462 1.00 76.69 101 VAL A CA 1
ATOM 793 C C . VAL A 1 101 ? 5.141 0.044 -12.132 1.00 76.69 101 VAL A C 1
ATOM 795 O O . VAL A 1 101 ? 6.300 0.183 -11.741 1.00 76.69 101 VAL A O 1
ATOM 798 N N . ILE A 1 102 ? 4.595 -1.155 -12.331 1.00 75.25 102 ILE A N 1
ATOM 799 C CA . ILE A 1 102 ? 5.258 -2.418 -11.999 1.00 75.25 102 ILE A CA 1
ATOM 800 C C . ILE A 1 102 ? 6.033 -2.975 -13.193 1.00 75.25 102 ILE A C 1
ATOM 802 O O . ILE A 1 102 ? 5.490 -3.192 -14.277 1.00 75.25 102 ILE A O 1
ATOM 806 N N . THR A 1 103 ? 7.314 -3.274 -12.971 1.00 75.50 103 THR A N 1
ATOM 807 C CA . THR A 1 103 ? 8.146 -4.032 -13.914 1.00 75.50 103 THR A CA 1
ATOM 808 C C . THR A 1 103 ? 8.180 -5.512 -13.524 1.00 75.50 103 THR A C 1
ATOM 810 O O . THR A 1 103 ? 7.974 -5.876 -12.365 1.00 75.50 103 THR A O 1
ATOM 813 N N . GLY A 1 104 ? 8.436 -6.400 -14.492 1.00 73.19 104 GLY A N 1
ATOM 814 C CA . GLY A 1 104 ? 8.311 -7.851 -14.290 1.00 73.19 104 GLY A CA 1
ATOM 815 C C . GLY A 1 104 ? 9.177 -8.430 -13.163 1.00 73.19 104 GLY A C 1
ATOM 816 O O . GLY A 1 104 ? 8.803 -9.437 -12.575 1.00 73.19 104 GLY A O 1
ATOM 817 N N . THR A 1 105 ? 10.294 -7.786 -12.820 1.00 75.38 105 THR A N 1
ATOM 818 C CA . THR A 1 105 ? 11.191 -8.203 -11.730 1.00 75.38 105 THR A CA 1
ATOM 819 C C . THR A 1 105 ? 10.631 -7.969 -10.328 1.00 75.38 105 THR A C 1
ATOM 821 O O . THR A 1 105 ? 11.052 -8.659 -9.408 1.00 75.38 105 THR A O 1
ATOM 824 N N . VAL A 1 106 ? 9.703 -7.024 -10.147 1.00 79.62 106 VAL A N 1
ATOM 825 C CA . VAL A 1 106 ? 9.132 -6.667 -8.829 1.00 79.62 106 VAL A CA 1
ATOM 826 C C . VAL A 1 106 ? 7.652 -7.019 -8.693 1.00 79.62 106 VAL A C 1
ATOM 828 O O . VAL A 1 106 ? 7.075 -6.842 -7.625 1.00 79.62 106 VAL A O 1
ATOM 831 N N . ALA A 1 107 ? 7.037 -7.550 -9.753 1.00 82.31 107 ALA A N 1
ATOM 832 C CA . ALA A 1 107 ? 5.607 -7.842 -9.797 1.00 82.31 107 ALA A CA 1
ATOM 833 C C . ALA A 1 107 ? 5.137 -8.805 -8.700 1.00 82.31 107 ALA A C 1
ATOM 835 O O . ALA A 1 107 ? 4.085 -8.592 -8.104 1.00 82.31 107 ALA A O 1
ATOM 836 N N . GLU A 1 108 ? 5.926 -9.837 -8.401 1.00 78.88 108 GLU A N 1
ATOM 837 C CA . GLU A 1 108 ? 5.594 -10.800 -7.348 1.00 78.88 108 GLU A CA 1
ATOM 838 C C . GLU A 1 108 ? 5.653 -10.156 -5.955 1.00 78.88 108 GLU A C 1
ATOM 840 O O . GLU A 1 108 ? 4.704 -10.257 -5.179 1.00 78.88 108 GLU A O 1
ATOM 845 N N . THR A 1 109 ? 6.727 -9.419 -5.657 1.00 73.94 109 THR A N 1
ATOM 846 C CA . THR A 1 109 ? 6.876 -8.689 -4.389 1.00 73.94 109 THR A CA 1
ATOM 847 C C . THR A 1 109 ? 5.780 -7.644 -4.202 1.00 73.94 109 THR A C 1
ATOM 849 O O . THR A 1 109 ? 5.252 -7.494 -3.103 1.00 73.94 109 THR A O 1
ATOM 852 N N . HIS A 1 110 ? 5.401 -6.954 -5.277 1.00 79.12 110 HIS A N 1
ATOM 853 C CA . HIS A 1 110 ? 4.276 -6.027 -5.267 1.00 79.12 110 HIS A CA 1
ATOM 854 C C . HIS A 1 110 ? 2.951 -6.712 -4.957 1.00 79.12 110 HIS A C 1
ATOM 856 O O . HIS A 1 110 ? 2.193 -6.206 -4.135 1.00 79.12 110 HIS A O 1
ATOM 862 N N . GLY A 1 111 ? 2.709 -7.895 -5.525 1.00 76.69 111 GLY A N 1
ATOM 863 C CA . GLY A 1 111 ? 1.541 -8.701 -5.184 1.00 76.69 111 GLY A CA 1
ATOM 864 C C . GLY A 1 111 ? 1.449 -9.002 -3.685 1.00 76.69 111 GLY A C 1
ATOM 865 O O . GLY A 1 111 ? 0.384 -8.829 -3.097 1.00 76.69 111 GLY A O 1
ATOM 866 N N . PHE A 1 112 ? 2.557 -9.387 -3.042 1.00 75.25 112 PHE A N 1
ATOM 867 C CA . PHE A 1 112 ? 2.567 -9.630 -1.593 1.00 75.25 112 PHE A CA 1
ATOM 868 C C . PHE A 1 112 ? 2.273 -8.371 -0.775 1.00 75.25 112 PHE A C 1
ATOM 870 O O . PHE A 1 112 ? 1.493 -8.443 0.173 1.00 75.25 112 PHE A O 1
ATOM 877 N N . LEU A 1 113 ? 2.855 -7.229 -1.149 1.00 74.06 113 LEU A N 1
ATOM 878 C CA . LEU A 1 113 ? 2.623 -5.963 -0.454 1.00 74.06 113 LEU A CA 1
ATOM 879 C C . LEU A 1 113 ? 1.165 -5.505 -0.592 1.00 74.06 113 LEU A C 1
ATOM 881 O O . LEU A 1 113 ? 0.533 -5.158 0.399 1.00 74.06 113 LEU A O 1
ATOM 885 N N . VAL A 1 114 ? 0.598 -5.601 -1.797 1.00 79.44 114 VAL A N 1
ATOM 886 C CA . VAL A 1 114 ? -0.820 -5.315 -2.055 1.00 79.44 114 VAL A CA 1
ATOM 887 C C . VAL A 1 114 ? -1.732 -6.184 -1.192 1.00 79.44 114 VAL A C 1
ATOM 889 O O . VAL A 1 114 ? -2.681 -5.673 -0.596 1.00 79.44 114 VAL A O 1
ATOM 892 N N . VAL A 1 115 ? -1.458 -7.488 -1.106 1.00 74.00 115 VAL A N 1
ATOM 893 C CA . VAL A 1 115 ? -2.245 -8.407 -0.272 1.00 74.00 115 VAL A CA 1
ATOM 894 C C . VAL A 1 115 ? -2.118 -8.047 1.208 1.00 74.00 115 VAL A C 1
ATOM 896 O O . VAL A 1 115 ? -3.135 -8.002 1.898 1.00 74.00 115 VAL A O 1
ATOM 899 N N . ALA A 1 116 ? -0.908 -7.749 1.687 1.00 69.81 116 ALA A N 1
ATOM 900 C CA . ALA A 1 116 ? -0.668 -7.364 3.076 1.00 69.81 116 ALA A CA 1
ATOM 901 C C . ALA A 1 116 ? -1.419 -6.074 3.451 1.00 69.81 116 ALA A C 1
ATOM 903 O O . ALA A 1 116 ? -2.218 -6.098 4.386 1.00 69.81 116 ALA A O 1
ATOM 904 N N . SER A 1 117 ? -1.259 -4.995 2.677 1.00 70.19 117 SER A N 1
ATOM 905 C CA . SER A 1 117 ? -1.955 -3.723 2.923 1.00 70.19 117 SER A CA 1
ATOM 906 C C . SER A 1 117 ? -3.474 -3.849 2.790 1.00 70.19 117 SER A C 1
ATOM 908 O O . SER A 1 117 ? -4.221 -3.239 3.549 1.00 70.19 117 SER A O 1
ATOM 910 N N . THR A 1 118 ? -3.968 -4.688 1.868 1.00 76.56 118 THR A N 1
ATOM 911 C CA . THR A 1 118 ? -5.415 -4.959 1.765 1.00 76.56 118 THR A CA 1
ATOM 912 C C . THR A 1 118 ? -5.925 -5.666 3.018 1.00 76.56 118 THR A C 1
ATOM 914 O O . THR A 1 118 ? -6.919 -5.237 3.596 1.00 76.56 118 THR A O 1
ATOM 917 N N . SER A 1 119 ? -5.224 -6.708 3.475 1.00 70.88 119 SER A N 1
ATOM 918 C CA . SER A 1 119 ? -5.596 -7.442 4.686 1.00 70.88 119 SER A CA 1
ATOM 919 C C . SER A 1 119 ? -5.576 -6.556 5.931 1.00 70.88 119 SER A C 1
ATOM 921 O O . SER A 1 119 ? -6.413 -6.740 6.811 1.00 70.88 119 SER A O 1
ATOM 923 N N . TRP A 1 120 ? -4.626 -5.626 6.024 1.00 75.00 120 TRP A N 1
ATOM 924 C CA . TRP A 1 120 ? -4.527 -4.699 7.147 1.00 75.00 120 TRP A CA 1
ATOM 925 C C . TRP A 1 120 ? -5.673 -3.686 7.162 1.00 75.00 120 TRP A C 1
ATOM 927 O O . TRP A 1 120 ? -6.362 -3.544 8.172 1.00 75.00 120 TRP A O 1
ATOM 937 N N . ARG A 1 121 ? -5.951 -3.059 6.015 1.00 84.44 121 ARG A N 1
ATOM 938 C CA . ARG A 1 121 ? -7.109 -2.177 5.834 1.00 84.44 121 ARG A CA 1
ATOM 939 C C . ARG A 1 121 ? -8.418 -2.882 6.199 1.00 84.44 121 ARG A C 1
ATOM 941 O O . ARG A 1 121 ? -9.240 -2.318 6.915 1.00 84.44 121 ARG A O 1
ATOM 948 N N . ASP A 1 122 ? -8.602 -4.116 5.733 1.00 79.38 122 ASP A N 1
ATOM 949 C CA . ASP A 1 122 ? -9.805 -4.903 6.022 1.00 79.38 122 ASP A CA 1
ATOM 950 C C . ASP A 1 122 ? -9.924 -5.227 7.519 1.00 79.38 122 ASP A C 1
ATOM 952 O O . ASP A 1 122 ? -11.025 -5.203 8.069 1.00 79.38 122 ASP A O 1
ATOM 956 N N . ALA A 1 123 ? -8.803 -5.484 8.201 1.00 71.75 123 ALA A N 1
ATOM 957 C CA . ALA A 1 123 ? -8.785 -5.703 9.645 1.00 71.75 123 ALA A CA 1
ATOM 958 C C . ALA A 1 123 ? -9.167 -4.438 10.432 1.00 71.75 123 ALA A C 1
ATOM 960 O O . ALA A 1 123 ? -9.940 -4.534 11.384 1.00 71.75 123 ALA A O 1
ATOM 961 N N . LEU A 1 124 ? -8.681 -3.260 10.024 1.00 75.12 124 LEU A N 1
ATOM 962 C CA . LEU A 1 124 ? -9.059 -1.979 10.634 1.00 75.12 124 LEU A CA 1
ATOM 963 C C . LEU A 1 124 ? -10.540 -1.647 10.411 1.00 75.12 124 LEU A C 1
ATOM 965 O O . LEU A 1 124 ? -11.206 -1.202 11.342 1.00 75.12 124 LEU A O 1
ATOM 969 N N . ALA A 1 125 ? -11.077 -1.923 9.221 1.00 80.06 125 ALA A N 1
ATOM 970 C CA . ALA A 1 125 ? -12.509 -1.783 8.959 1.00 80.06 125 ALA A CA 1
ATOM 971 C C . ALA A 1 125 ? -13.341 -2.738 9.836 1.00 80.06 125 ALA A C 1
ATOM 973 O O . ALA A 1 125 ? -14.334 -2.335 10.432 1.00 80.06 125 ALA A O 1
ATOM 974 N N . GLY A 1 126 ? -12.895 -3.989 9.989 1.00 73.94 126 GLY A N 1
ATOM 975 C CA . GLY A 1 126 ? -13.544 -4.945 10.888 1.00 73.94 126 GLY A CA 1
ATOM 976 C C . GLY A 1 126 ? -13.465 -4.551 12.368 1.00 73.94 126 GLY A C 1
ATOM 977 O O . GLY A 1 126 ? -14.374 -4.869 13.136 1.00 73.94 126 GLY A O 1
ATOM 978 N N . LEU A 1 127 ? -12.401 -3.854 12.780 1.00 75.06 127 LEU A N 1
ATOM 979 C CA . LEU A 1 127 ? -12.286 -3.292 14.126 1.00 75.06 127 LEU A CA 1
ATOM 980 C C . LEU A 1 127 ? -13.325 -2.189 14.355 1.00 75.06 127 LEU A C 1
ATOM 982 O O . LEU A 1 127 ? -13.963 -2.192 15.404 1.00 75.06 127 LEU A O 1
ATOM 986 N N . ASP A 1 128 ? -13.509 -1.288 13.388 1.00 77.88 128 ASP A N 1
ATOM 987 C CA . ASP A 1 128 ? -14.529 -0.234 13.448 1.00 77.88 128 ASP A CA 1
ATOM 988 C C . ASP A 1 128 ? -15.935 -0.830 13.616 1.00 77.88 128 ASP A C 1
ATOM 990 O O . ASP A 1 128 ? -16.622 -0.541 14.600 1.00 77.88 128 ASP A O 1
ATOM 994 N N . ASP A 1 129 ? -16.304 -1.780 12.748 1.00 81.81 129 ASP A N 1
ATOM 995 C CA . ASP A 1 129 ? -17.578 -2.507 12.828 1.00 81.81 129 ASP A CA 1
ATOM 996 C C . ASP A 1 129 ? -17.764 -3.201 14.192 1.00 81.81 129 ASP A C 1
ATOM 998 O O . ASP A 1 129 ? -18.842 -3.164 14.795 1.00 81.81 129 ASP A O 1
ATOM 1002 N N . GLY A 1 130 ? -16.704 -3.835 14.705 1.00 78.81 130 GLY A N 1
ATOM 1003 C CA . GLY A 1 130 ? -16.718 -4.528 15.992 1.00 78.81 130 GLY A CA 1
ATOM 1004 C C . GLY A 1 130 ? -16.890 -3.586 17.184 1.00 78.81 130 GLY A C 1
ATOM 1005 O O . GLY A 1 130 ? -17.659 -3.884 18.100 1.00 78.81 130 GLY A O 1
ATOM 1006 N N . VAL A 1 131 ? -16.210 -2.437 17.174 1.00 73.38 131 VAL A N 1
ATOM 1007 C CA . VAL A 1 131 ? -16.340 -1.410 18.215 1.00 73.38 131 VAL A CA 1
ATOM 1008 C C . VAL A 1 131 ? -17.744 -0.811 18.206 1.00 73.38 131 VAL A C 1
ATOM 1010 O O . VAL A 1 131 ? -18.331 -0.643 19.275 1.00 73.38 131 VAL A O 1
ATOM 1013 N N . VAL A 1 132 ? -18.325 -0.556 17.031 1.00 78.31 132 VAL A N 1
ATOM 1014 C CA . VAL A 1 132 ? -19.726 -0.122 16.921 1.00 78.31 132 VAL A CA 1
ATOM 1015 C C . VAL A 1 132 ? -20.663 -1.163 17.533 1.00 78.31 132 VAL A C 1
ATOM 1017 O O . VAL A 1 132 ? -21.476 -0.805 18.381 1.00 78.31 132 VAL A O 1
ATOM 1020 N N . ALA A 1 133 ? -20.504 -2.442 17.182 1.00 79.81 133 ALA A N 1
ATOM 1021 C CA . ALA A 1 133 ? -21.380 -3.520 17.646 1.00 79.81 133 ALA A CA 1
ATOM 1022 C C . ALA A 1 133 ? -21.311 -3.795 19.160 1.00 79.81 133 ALA A C 1
ATOM 1024 O O . ALA A 1 133 ? -22.293 -4.246 19.741 1.00 79.81 133 ALA A O 1
ATOM 1025 N N . VAL A 1 134 ? -20.163 -3.565 19.806 1.00 74.12 134 VAL A N 1
ATOM 1026 C CA . VAL A 1 134 ? -20.003 -3.738 21.266 1.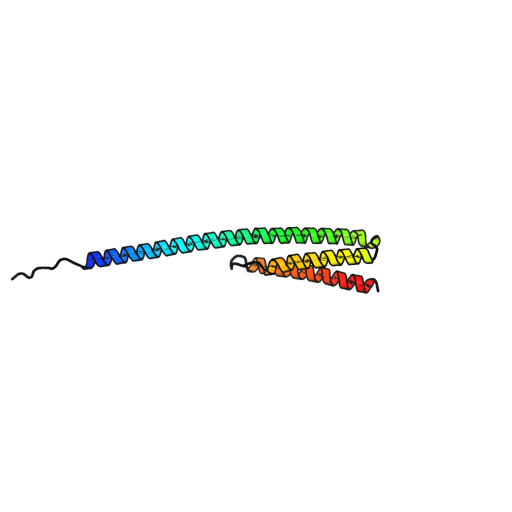00 74.12 134 VAL A CA 1
ATOM 1027 C C . VAL A 1 134 ? -20.562 -2.547 22.053 1.00 74.12 134 VAL A C 1
ATOM 1029 O O . VAL A 1 134 ? -20.912 -2.694 23.225 1.00 74.12 134 VAL A O 1
ATOM 1032 N N . LEU A 1 135 ? -20.611 -1.364 21.438 1.00 65.62 135 LEU A N 1
ATOM 1033 C CA . LEU A 1 135 ? -21.027 -0.118 22.086 1.00 65.62 135 LEU A CA 1
ATOM 1034 C C . LEU A 1 135 ? -22.511 0.238 21.867 1.00 65.62 135 LEU A C 1
ATOM 1036 O O . LEU A 1 135 ? -22.949 1.262 22.399 1.00 65.62 135 LEU A O 1
ATOM 1040 N N . GLU A 1 136 ? -23.254 -0.562 21.096 1.00 56.41 136 GLU A N 1
ATOM 1041 C CA . GLU A 1 136 ? -24.726 -0.539 20.975 1.00 56.41 136 GLU A CA 1
ATOM 1042 C C . GLU A 1 136 ? -25.401 -1.506 21.961 1.00 56.41 136 GLU A C 1
ATOM 1044 O O . GLU A 1 136 ? -26.450 -1.112 22.528 1.00 56.41 136 GLU A O 1
#

Sequence (136 aa):
MSFPLAPSRERRRRRRIWLLLGLAVVVGVVALAVRFRTETRDTASYLTLAKEIADDEAQLAESLDVLLEDLATLDRPDLMRRIELLSSTASELRGSLDDVVITGTVAETHGFLVVASTSWRDALAGLDDGVVAVLE

Secondary structure (DSSP, 8-state):
--------THHHHHHHHHHHHHHHHHHHHHHHHHHHHHHHHHHHHHHHHHHHHHHHHHHHHHHHHHHHHGGGTS-HHHHHHHHHHHHHHHHHHHHHTTT----TTTHHHHHHHHHHHHHHHHHHHHHHHHHHHHH-

pLDDT: mean 74.51, std 9.05, range [47.78, 90.31]

Radius of gyration: 31.14 Å; chains: 1; bounding box: 68×26×107 Å

Foldseek 3Di:
DDDDDDDDPPVVVVVVV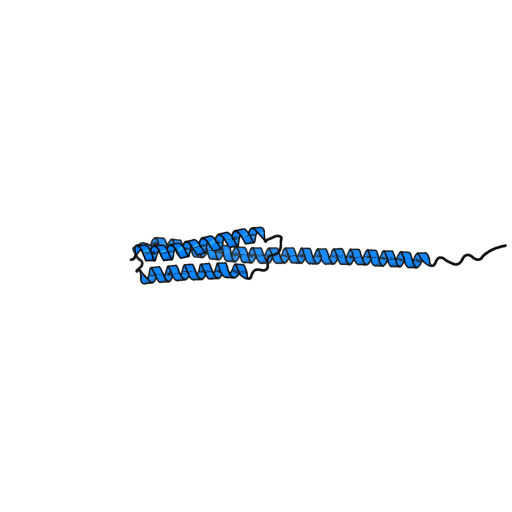VVVVVVVVVVVVVVVVVVVVVVVVLVVVVVVLLVVLVVQVVVLVVLVVVLVVCVVVDDPVVNLVSLVVSLVSLVVSLVVLVPRDDDPVCVVVSVVSNVVSVVSSVVSVVVSVVSVVVVD